Protein AF-A0A4R5P6F9-F1 (afdb_monomer_lite)

Structure (mmCIF, N/CA/C/O backbone):
data_AF-A0A4R5P6F9-F1
#
_entry.id   AF-A0A4R5P6F9-F1
#
loop_
_atom_site.group_PDB
_atom_site.id
_atom_site.type_symbol
_atom_site.label_atom_id
_atom_site.label_alt_id
_atom_site.label_comp_id
_atom_site.label_asym_id
_atom_site.label_entity_id
_atom_site.label_seq_id
_atom_site.pdbx_PDB_ins_code
_atom_site.Cartn_x
_atom_site.Cartn_y
_atom_site.Cartn_z
_atom_site.occupancy
_atom_site.B_iso_or_equiv
_atom_site.auth_seq_id
_atom_site.auth_comp_id
_atom_site.auth_asym_id
_atom_site.auth_atom_id
_atom_site.pdbx_PDB_model_num
ATOM 1 N N . MET A 1 1 ? -14.665 -1.261 18.759 1.00 57.62 1 MET A N 1
ATOM 2 C CA . MET A 1 1 ? -15.134 0.144 18.857 1.00 57.62 1 MET A CA 1
ATOM 3 C C . MET A 1 1 ? -14.163 1.025 18.087 1.00 57.62 1 MET A C 1
ATOM 5 O O . MET A 1 1 ? -12.966 0.820 18.231 1.00 57.62 1 MET A O 1
ATOM 9 N N . LEU A 1 2 ? -14.649 1.945 17.248 1.00 75.31 2 LEU A N 1
ATOM 10 C CA . LEU A 1 2 ? -13.806 2.837 16.433 1.00 75.31 2 LEU A CA 1
ATOM 11 C C . LEU A 1 2 ? -13.173 3.926 17.320 1.00 75.31 2 LEU A C 1
ATOM 13 O O . LEU A 1 2 ? -13.603 5.075 17.321 1.00 75.31 2 LEU A O 1
ATOM 17 N N . THR A 1 3 ? -12.207 3.534 18.150 1.00 88.88 3 THR A N 1
ATOM 18 C CA . THR A 1 3 ? -11.500 4.414 19.089 1.00 88.88 3 THR A CA 1
ATOM 19 C C . THR A 1 3 ? -10.327 5.123 18.413 1.00 88.88 3 THR A C 1
ATOM 21 O O . THR A 1 3 ? -9.923 4.784 17.301 1.00 88.88 3 THR A O 1
ATOM 24 N N . LYS A 1 4 ? -9.725 6.095 19.110 1.00 86.94 4 LYS A N 1
ATOM 25 C CA . LYS A 1 4 ? -8.480 6.736 18.661 1.00 86.94 4 LYS A CA 1
ATOM 26 C C . LYS A 1 4 ? -7.359 5.711 18.438 1.00 86.94 4 LYS A C 1
ATOM 28 O O . LYS A 1 4 ? -6.667 5.792 17.432 1.00 86.94 4 LYS A O 1
ATOM 33 N N . GLN A 1 5 ? -7.233 4.734 19.339 1.00 88.56 5 GLN A N 1
ATOM 34 C CA . GLN A 1 5 ? -6.242 3.660 19.231 1.00 88.56 5 GLN A CA 1
ATOM 35 C C . GLN A 1 5 ? -6.473 2.805 17.981 1.00 88.56 5 GLN A C 1
ATOM 37 O O . GLN A 1 5 ? -5.542 2.583 17.219 1.00 88.56 5 GLN A O 1
ATOM 42 N N . PHE A 1 6 ? -7.728 2.427 17.706 1.00 88.25 6 PHE A N 1
ATOM 43 C CA . PHE A 1 6 ? -8.078 1.678 16.497 1.00 88.25 6 PHE A CA 1
ATOM 44 C C . PHE A 1 6 ? -7.606 2.387 15.221 1.00 88.25 6 PHE A C 1
ATOM 46 O O . PHE A 1 6 ? -7.045 1.752 14.334 1.00 88.25 6 PHE A O 1
ATOM 53 N N . TRP A 1 7 ? -7.824 3.701 15.123 1.00 89.19 7 TRP A N 1
ATOM 54 C CA . TRP A 1 7 ? -7.401 4.462 13.949 1.00 89.19 7 TRP A CA 1
ATOM 55 C C . TRP A 1 7 ? -5.880 4.575 13.831 1.00 89.19 7 TRP A C 1
ATOM 57 O O . TRP A 1 7 ? -5.369 4.507 12.717 1.00 89.19 7 TRP A O 1
ATOM 67 N N . ILE A 1 8 ? -5.159 4.700 14.949 1.00 91.50 8 ILE A N 1
ATOM 68 C CA . ILE A 1 8 ? -3.688 4.682 14.958 1.00 91.50 8 ILE A CA 1
ATOM 69 C C . ILE A 1 8 ? -3.179 3.339 14.418 1.00 91.50 8 ILE A C 1
ATOM 71 O O . ILE A 1 8 ? -2.400 3.322 13.465 1.00 91.50 8 ILE A O 1
ATOM 75 N N . ASP A 1 9 ? -3.695 2.228 14.944 1.00 91.38 9 ASP A N 1
ATOM 76 C CA . ASP A 1 9 ? -3.288 0.880 14.534 1.00 91.38 9 ASP A CA 1
ATOM 77 C C . ASP A 1 9 ? -3.663 0.595 13.063 1.00 91.38 9 ASP A C 1
ATOM 79 O O . ASP A 1 9 ? -2.895 -0.009 12.308 1.00 91.38 9 ASP A O 1
ATOM 83 N N . ALA A 1 10 ? -4.837 1.061 12.619 1.00 91.62 10 ALA A N 1
ATOM 84 C CA . ALA A 1 10 ? -5.292 0.922 11.236 1.00 91.62 10 ALA A CA 1
ATOM 85 C C . ALA A 1 10 ? -4.405 1.705 10.255 1.00 91.62 10 ALA A C 1
ATOM 87 O O . ALA A 1 10 ? -4.088 1.199 9.175 1.00 91.62 10 ALA A O 1
ATOM 88 N N . ILE A 1 11 ? -3.976 2.916 10.629 1.00 93.38 11 ILE A N 1
ATOM 89 C CA . ILE A 1 11 ? -3.052 3.727 9.827 1.00 93.38 11 ILE A CA 1
ATOM 90 C C . ILE A 1 11 ? -1.676 3.065 9.771 1.00 93.38 11 ILE A C 1
ATOM 92 O O . ILE A 1 11 ? -1.118 2.947 8.681 1.00 93.38 11 ILE A O 1
ATOM 96 N N . GLU A 1 12 ? -1.146 2.575 10.894 1.00 96.19 12 GLU A N 1
ATOM 97 C CA . GLU A 1 12 ? 0.135 1.861 10.904 1.00 96.19 12 GLU A CA 1
ATOM 98 C C . GLU A 1 12 ? 0.096 0.645 9.965 1.00 96.19 12 GLU A C 1
ATOM 100 O O . GLU A 1 12 ? 0.988 0.458 9.130 1.00 96.19 12 GLU A O 1
ATOM 105 N N . ARG A 1 13 ? -0.979 -0.151 10.032 1.00 93.31 13 ARG A N 1
ATOM 106 C CA . ARG A 1 13 ? -1.198 -1.273 9.110 1.00 93.31 13 ARG A CA 1
ATOM 107 C C . ARG A 1 13 ? -1.288 -0.825 7.658 1.00 93.31 13 ARG A C 1
ATOM 109 O O . ARG A 1 13 ? -0.698 -1.476 6.800 1.00 93.31 13 ARG A O 1
ATOM 116 N N . ALA A 1 14 ? -2.010 0.256 7.368 1.00 95.50 14 ALA A N 1
ATOM 117 C CA . ALA A 1 14 ? -2.116 0.791 6.013 1.00 95.50 14 ALA A CA 1
ATOM 118 C C . ALA A 1 14 ? -0.747 1.212 5.465 1.00 95.50 14 ALA A C 1
ATOM 120 O O . ALA A 1 14 ? -0.397 0.808 4.362 1.00 95.50 14 ALA A O 1
ATOM 121 N N . VAL A 1 15 ? 0.067 1.921 6.251 1.00 97.00 15 VAL A N 1
ATOM 122 C CA . VAL A 1 15 ? 1.435 2.308 5.864 1.00 97.00 15 VAL A CA 1
ATOM 123 C C . VAL A 1 15 ? 2.309 1.078 5.612 1.00 97.00 15 VAL A C 1
ATOM 125 O O . VAL A 1 15 ? 3.015 1.016 4.604 1.00 97.00 15 VAL A O 1
ATOM 128 N N . ARG A 1 16 ? 2.232 0.067 6.485 1.00 97.12 16 ARG A N 1
ATOM 129 C CA . ARG A 1 16 ? 2.981 -1.189 6.333 1.00 97.12 16 ARG A CA 1
ATOM 130 C C . ARG A 1 16 ? 2.582 -1.945 5.062 1.00 97.12 16 ARG A C 1
ATOM 132 O O . ARG A 1 16 ? 3.456 -2.423 4.342 1.00 97.12 16 ARG A O 1
ATOM 139 N N . ALA A 1 17 ? 1.284 -2.019 4.766 1.00 97.19 17 ALA A N 1
ATOM 140 C CA . ALA A 1 17 ? 0.766 -2.633 3.545 1.00 97.19 17 ALA A CA 1
ATOM 141 C C . ALA A 1 17 ? 1.226 -1.875 2.293 1.00 97.19 17 ALA A C 1
ATOM 143 O O . ALA A 1 17 ? 1.681 -2.495 1.333 1.00 97.19 17 ALA A O 1
ATOM 144 N N . THR A 1 18 ? 1.187 -0.541 2.326 1.00 95.69 18 THR A N 1
ATOM 145 C CA . THR A 1 18 ? 1.701 0.309 1.249 1.00 95.69 18 THR A CA 1
ATOM 146 C C . THR A 1 18 ? 3.174 0.027 0.977 1.00 95.69 18 THR A C 1
ATOM 148 O O . THR A 1 18 ? 3.530 -0.277 -0.159 1.00 95.69 18 THR A O 1
ATOM 151 N N . ALA A 1 19 ? 4.025 0.054 2.006 1.00 96.81 19 ALA A N 1
ATOM 152 C CA . ALA A 1 19 ? 5.459 -0.192 1.856 1.00 96.81 19 ALA A CA 1
ATOM 153 C C . ALA A 1 19 ? 5.751 -1.582 1.266 1.00 96.81 19 ALA A C 1
ATOM 155 O O . ALA A 1 19 ? 6.538 -1.702 0.327 1.00 96.81 19 ALA A O 1
ATOM 156 N N . ALA A 1 20 ? 5.068 -2.620 1.761 1.00 96.12 20 ALA A N 1
ATOM 157 C CA . ALA A 1 20 ? 5.197 -3.973 1.226 1.00 96.12 20 ALA A CA 1
ATOM 158 C C . ALA A 1 20 ? 4.749 -4.056 -0.244 1.00 96.12 20 ALA A C 1
ATOM 160 O O . ALA A 1 20 ? 5.426 -4.677 -1.059 1.00 96.12 20 ALA A O 1
ATOM 161 N N . SER A 1 21 ? 3.643 -3.393 -0.599 1.00 96.62 21 SER A N 1
ATOM 162 C CA . SER A 1 21 ? 3.124 -3.392 -1.970 1.00 96.62 21 SER A CA 1
ATOM 163 C C . SER A 1 21 ? 4.051 -2.678 -2.955 1.00 96.62 21 SER A C 1
ATOM 165 O O . SER A 1 21 ? 4.260 -3.190 -4.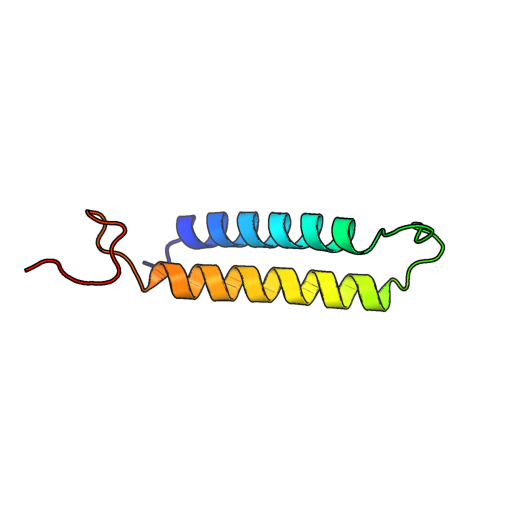048 1.00 96.62 21 SER A O 1
ATOM 167 N N . VAL A 1 22 ? 4.670 -1.558 -2.555 1.00 95.38 22 VAL A N 1
ATOM 168 C CA . VAL A 1 22 ? 5.682 -0.851 -3.357 1.00 95.38 22 VAL A CA 1
ATOM 169 C C . VAL A 1 22 ? 6.894 -1.751 -3.582 1.00 95.38 22 VAL A C 1
ATOM 171 O O . VAL A 1 22 ? 7.347 -1.883 -4.714 1.00 95.38 22 VAL A O 1
ATOM 174 N N . GLY A 1 23 ? 7.370 -2.423 -2.528 1.00 93.75 23 GLY A N 1
ATOM 175 C CA . GLY A 1 23 ? 8.429 -3.429 -2.635 1.00 93.75 23 GLY A CA 1
ATOM 176 C C . GLY A 1 23 ? 8.079 -4.547 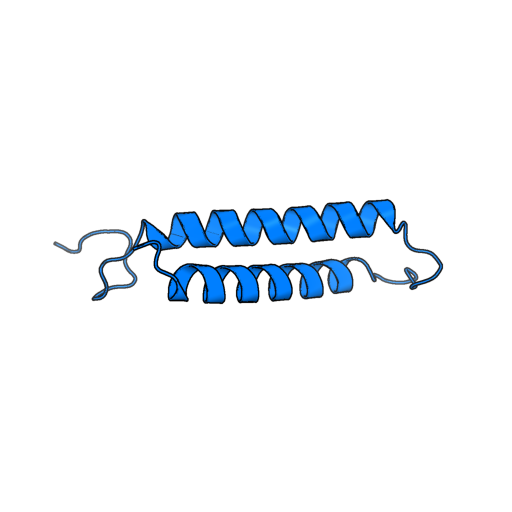-3.622 1.00 93.75 23 GLY A C 1
ATOM 177 O O . GLY A 1 23 ? 8.917 -4.942 -4.424 1.00 93.75 23 GLY A O 1
ATOM 178 N N . GLY A 1 24 ? 6.822 -4.995 -3.622 1.00 93.75 24 GLY A N 1
ATOM 179 C CA . GLY A 1 24 ? 6.320 -6.031 -4.525 1.00 93.75 24 GLY A CA 1
ATOM 180 C C . GLY A 1 24 ? 6.255 -5.638 -6.005 1.00 93.75 24 GLY A C 1
ATOM 181 O O . GLY A 1 24 ? 6.146 -6.527 -6.844 1.00 93.75 24 GLY A O 1
ATOM 182 N N . VAL A 1 25 ? 6.337 -4.346 -6.350 1.00 93.44 25 VAL A N 1
ATOM 183 C CA . VAL A 1 25 ? 6.395 -3.908 -7.759 1.00 93.44 25 VAL A CA 1
ATOM 184 C C . VAL A 1 25 ? 7.786 -4.142 -8.366 1.00 93.44 25 VAL A C 1
ATOM 186 O O . VAL A 1 25 ? 7.915 -4.291 -9.581 1.00 93.44 25 VAL A O 1
ATOM 189 N N . PHE A 1 26 ? 8.832 -4.212 -7.540 1.00 93.75 26 PHE A N 1
ATOM 190 C CA . PHE A 1 26 ? 10.196 -4.460 -7.999 1.00 93.75 26 PHE A CA 1
ATOM 191 C C . PHE A 1 26 ? 10.427 -5.961 -8.209 1.00 93.75 26 PHE A C 1
ATOM 193 O O . PHE A 1 26 ? 10.845 -6.682 -7.305 1.00 93.75 26 PHE A O 1
ATOM 200 N N . VAL A 1 27 ? 10.135 -6.434 -9.421 1.00 89.56 27 VAL A N 1
ATOM 201 C CA . VAL A 1 27 ? 10.356 -7.820 -9.858 1.00 89.56 27 VAL A CA 1
ATOM 202 C C . VAL A 1 27 ? 11.376 -7.884 -10.996 1.00 89.56 27 VAL A C 1
ATOM 204 O O . VAL A 1 27 ? 11.354 -7.036 -11.884 1.00 89.56 27 VAL A O 1
ATOM 207 N N . ALA A 1 28 ? 12.232 -8.912 -10.994 1.00 87.81 28 ALA A N 1
ATOM 208 C CA . ALA A 1 28 ? 13.255 -9.155 -12.021 1.00 87.81 28 ALA A CA 1
ATOM 209 C C . ALA A 1 28 ? 14.071 -7.887 -12.364 1.00 87.81 28 ALA A C 1
ATOM 211 O O . ALA A 1 28 ? 14.828 -7.409 -11.524 1.00 87.81 28 ALA A O 1
ATOM 212 N N . ASP A 1 29 ? 13.886 -7.336 -1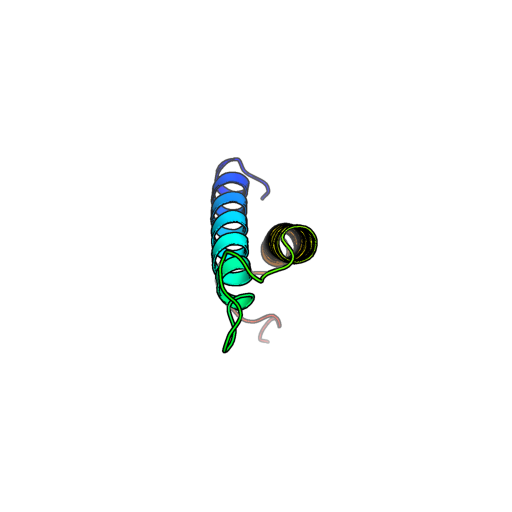3.566 1.00 87.06 29 ASP A N 1
ATOM 213 C CA . ASP A 1 29 ? 14.616 -6.173 -14.090 1.00 87.06 29 ASP A CA 1
ATOM 214 C C . ASP A 1 29 ? 13.912 -4.823 -13.824 1.00 87.06 29 ASP A C 1
ATOM 216 O O . ASP A 1 29 ? 14.325 -3.770 -14.324 1.00 87.06 29 ASP A O 1
ATOM 220 N N . ALA A 1 30 ? 12.824 -4.819 -13.046 1.00 91.75 30 ALA A N 1
ATOM 221 C CA . ALA A 1 30 ? 12.163 -3.591 -12.625 1.00 91.75 30 ALA A CA 1
ATOM 222 C C . ALA A 1 30 ? 13.022 -2.863 -11.583 1.00 91.75 30 ALA A C 1
ATOM 224 O O . ALA A 1 30 ? 13.221 -3.320 -10.458 1.00 91.75 30 ALA A O 1
ATOM 225 N N . THR A 1 31 ? 13.502 -1.686 -11.960 1.00 92.75 31 THR A N 1
ATOM 226 C CA . THR A 1 31 ? 14.299 -0.791 -11.125 1.00 92.75 31 THR A CA 1
ATOM 227 C C . THR A 1 31 ? 13.507 0.473 -10.819 1.00 92.75 31 THR A C 1
ATOM 229 O O . THR A 1 31 ? 12.476 0.760 -11.430 1.00 92.75 31 THR A O 1
ATOM 232 N N . VAL A 1 32 ? 14.040 1.289 -9.914 1.00 92.38 32 VAL A N 1
ATOM 233 C CA . VAL A 1 32 ? 13.501 2.617 -9.583 1.00 92.38 32 VAL A CA 1
ATOM 234 C C . VAL A 1 32 ? 13.359 3.516 -10.825 1.00 92.38 32 VAL A C 1
ATOM 236 O O . VAL A 1 32 ? 12.461 4.351 -10.874 1.00 92.38 32 VAL A O 1
ATOM 239 N N . ALA A 1 33 ? 14.209 3.337 -11.842 1.00 94.00 33 ALA A N 1
ATOM 240 C CA . ALA A 1 33 ? 14.177 4.135 -13.068 1.00 94.00 33 ALA A CA 1
ATOM 241 C C . ALA A 1 33 ? 13.250 3.565 -14.154 1.00 94.00 33 ALA A C 1
ATOM 243 O O . ALA A 1 33 ? 12.772 4.317 -14.999 1.00 94.00 33 ALA A O 1
ATOM 244 N N . THR A 1 34 ? 13.010 2.251 -14.156 1.00 94.38 34 THR A N 1
ATOM 245 C CA . THR A 1 34 ? 12.253 1.572 -15.223 1.00 94.38 34 THR A CA 1
ATOM 246 C C . THR A 1 34 ? 10.784 1.346 -14.872 1.00 94.38 34 THR A C 1
ATOM 248 O O . THR A 1 34 ? 9.977 1.076 -15.760 1.00 94.38 34 THR A O 1
ATOM 251 N N . VAL A 1 35 ? 10.409 1.478 -13.597 1.00 95.44 35 VAL A N 1
ATOM 252 C CA . VAL A 1 35 ? 9.031 1.281 -13.142 1.00 95.44 35 VAL A CA 1
ATOM 253 C C . VAL A 1 35 ? 8.108 2.450 -13.517 1.00 95.44 35 VAL A C 1
ATOM 255 O O . VAL A 1 35 ? 8.480 3.622 -13.454 1.00 95.44 35 VAL A O 1
ATOM 258 N N . SER A 1 36 ? 6.849 2.142 -13.849 1.00 95.06 36 SER A N 1
ATOM 259 C CA . SER A 1 36 ? 5.794 3.156 -13.957 1.00 95.06 36 SER A CA 1
ATOM 260 C C . SER A 1 36 ? 5.391 3.659 -12.571 1.00 95.06 36 SER A C 1
ATOM 262 O O . SER A 1 36 ? 4.679 2.978 -11.832 1.00 95.06 36 SER A O 1
ATOM 264 N N . TRP A 1 37 ? 5.792 4.883 -12.230 1.00 95.19 37 TRP A N 1
ATOM 265 C CA . TRP A 1 37 ? 5.432 5.525 -10.960 1.00 95.19 37 TRP A CA 1
ATOM 266 C C . TRP A 1 37 ? 3.929 5.729 -10.779 1.00 95.19 37 TRP A C 1
ATOM 268 O O . TRP A 1 37 ? 3.426 5.641 -9.661 1.00 95.19 37 TRP A O 1
ATOM 278 N N . GLN A 1 38 ? 3.196 5.936 -11.875 1.00 97.56 38 GLN A N 1
ATOM 279 C CA . GLN A 1 38 ? 1.737 5.970 -11.828 1.00 97.56 38 GLN A CA 1
ATOM 280 C C . GLN A 1 38 ? 1.174 4.602 -11.420 1.00 97.56 38 GLN A C 1
ATOM 282 O O . GLN A 1 38 ? 0.297 4.533 -10.563 1.00 97.56 38 GLN A O 1
ATOM 287 N N . GLY A 1 39 ? 1.711 3.511 -11.977 1.00 96.06 39 GLY A N 1
ATOM 288 C CA . GLY A 1 39 ? 1.338 2.1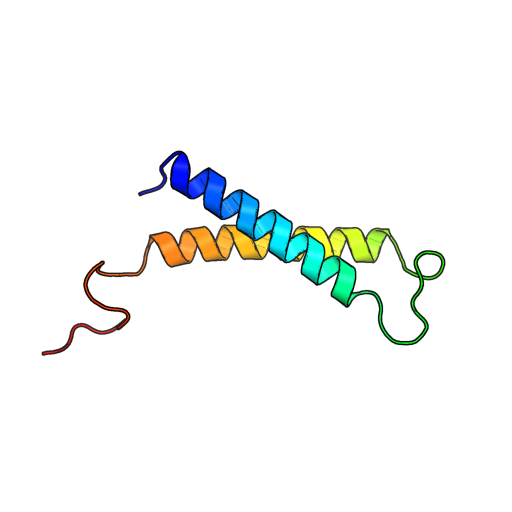51 -11.584 1.00 96.06 39 GLY A CA 1
ATOM 289 C C . GLY A 1 39 ? 1.661 1.863 -10.116 1.00 96.06 39 GLY A C 1
ATOM 290 O O . GLY A 1 39 ? 0.800 1.377 -9.385 1.00 96.06 39 GLY A O 1
ATOM 291 N N . VAL A 1 40 ? 2.859 2.243 -9.658 1.00 96.75 40 VAL A N 1
ATOM 292 C CA . VAL A 1 40 ? 3.276 2.112 -8.249 1.00 96.75 40 VAL A CA 1
ATOM 293 C C . VAL A 1 40 ? 2.312 2.852 -7.324 1.00 96.75 40 VAL A C 1
ATOM 295 O O . VAL A 1 40 ? 1.876 2.283 -6.327 1.00 96.75 40 VAL A O 1
ATOM 298 N N . ALA A 1 41 ? 1.930 4.086 -7.664 1.00 97.25 41 ALA A N 1
ATOM 299 C CA . ALA A 1 41 ? 0.995 4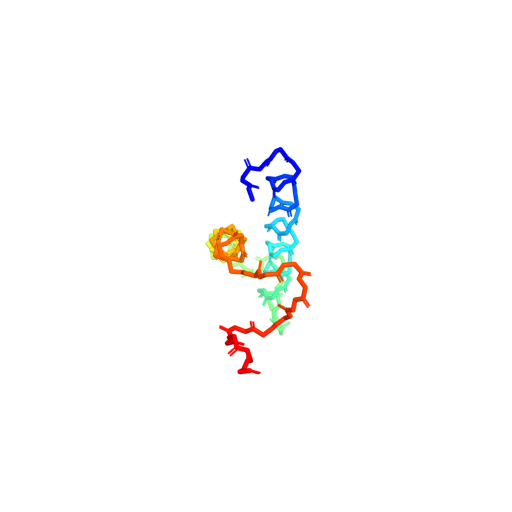.876 -6.868 1.00 97.25 41 ALA A CA 1
ATOM 300 C C . ALA A 1 41 ? -0.398 4.227 -6.783 1.00 97.25 41 ALA A C 1
ATOM 302 O O . ALA A 1 41 ? -1.002 4.211 -5.711 1.00 97.25 41 ALA A O 1
ATOM 303 N N . VAL A 1 42 ? -0.895 3.647 -7.883 1.00 97.75 42 VAL A N 1
ATOM 304 C CA . VAL A 1 42 ? -2.183 2.931 -7.904 1.00 97.75 42 VAL A CA 1
ATOM 305 C C . VAL A 1 42 ? -2.130 1.666 -7.043 1.00 97.75 42 VAL A C 1
ATOM 307 O O . VAL A 1 42 ? -3.043 1.433 -6.248 1.00 97.75 42 VAL A O 1
ATOM 310 N N . VAL A 1 43 ? -1.061 0.870 -7.145 1.00 97.00 43 VAL A N 1
ATOM 311 C CA . VAL A 1 43 ? -0.865 -0.338 -6.321 1.00 97.00 43 VAL A CA 1
ATOM 312 C C . VAL A 1 43 ? -0.780 0.026 -4.837 1.00 97.00 43 VAL A C 1
ATOM 314 O O . VAL A 1 43 ? -1.521 -0.527 -4.023 1.00 97.00 43 VAL A O 1
ATOM 317 N N . ALA A 1 44 ? 0.052 1.012 -4.502 1.00 97.62 44 ALA A N 1
ATOM 318 C CA . ALA A 1 44 ? 0.212 1.547 -3.154 1.00 97.62 44 ALA A CA 1
ATOM 319 C C . ALA A 1 44 ? -1.118 2.040 -2.560 1.00 97.62 44 ALA A C 1
ATOM 321 O O . ALA A 1 44 ? -1.486 1.664 -1.446 1.00 97.62 44 ALA A O 1
ATOM 322 N N . GLY A 1 45 ? -1.868 2.849 -3.316 1.00 97.12 45 GLY A N 1
ATOM 323 C CA . GLY A 1 45 ? -3.170 3.364 -2.894 1.00 97.12 45 GLY A CA 1
ATOM 324 C C . GLY A 1 45 ? -4.201 2.254 -2.693 1.00 97.12 45 GLY A C 1
ATOM 325 O O . GLY A 1 45 ? -4.940 2.270 -1.708 1.00 97.12 45 GLY A O 1
ATOM 326 N N . THR A 1 46 ? -4.207 1.249 -3.572 1.00 97.69 46 THR A N 1
ATOM 327 C CA . THR A 1 46 ? -5.090 0.082 -3.443 1.00 97.69 46 THR A CA 1
ATOM 328 C C . THR A 1 46 ? -4.767 -0.699 -2.172 1.00 97.69 46 THR A C 1
ATOM 330 O O . THR A 1 46 ? -5.668 -0.975 -1.386 1.00 97.69 46 THR A O 1
ATOM 333 N N . ALA A 1 47 ? -3.488 -0.977 -1.902 1.00 97.81 47 ALA A N 1
ATOM 334 C CA . ALA A 1 47 ? -3.063 -1.679 -0.692 1.00 97.81 47 ALA A CA 1
ATOM 335 C C . ALA A 1 47 ? -3.448 -0.925 0.594 1.00 97.81 47 ALA A C 1
ATOM 337 O O . ALA A 1 47 ? -3.958 -1.535 1.539 1.00 97.81 47 ALA A O 1
ATOM 338 N N . ALA A 1 48 ? -3.269 0.401 0.620 1.00 97.75 48 ALA A N 1
ATOM 339 C CA . ALA A 1 48 ? -3.676 1.242 1.744 1.00 97.75 48 ALA A CA 1
ATOM 340 C C . ALA A 1 48 ? -5.192 1.163 1.995 1.00 97.75 48 ALA A C 1
ATOM 342 O O . ALA A 1 48 ? -5.624 0.902 3.121 1.00 97.75 48 ALA A O 1
ATOM 343 N N . LEU A 1 49 ? -5.999 1.340 0.942 1.00 97.25 49 LEU A N 1
ATOM 344 C CA . LEU A 1 49 ? -7.460 1.279 1.020 1.00 97.25 49 LEU A CA 1
ATOM 345 C C . LEU A 1 49 ? -7.936 -0.101 1.476 1.00 97.25 49 LEU A C 1
ATOM 347 O O . LEU A 1 49 ? -8.738 -0.198 2.405 1.00 97.25 49 LEU A O 1
ATOM 351 N N . THR A 1 50 ? -7.400 -1.173 0.891 1.00 97.00 50 THR A N 1
ATOM 352 C CA . THR A 1 50 ? -7.718 -2.545 1.294 1.00 97.00 50 THR A CA 1
ATOM 353 C C . THR A 1 50 ? -7.360 -2.792 2.761 1.00 97.00 50 THR A C 1
ATOM 355 O O . THR A 1 50 ? -8.162 -3.373 3.488 1.00 97.00 50 THR A O 1
ATOM 358 N N . SER A 1 51 ? -6.212 -2.305 3.244 1.00 96.44 51 SER A N 1
ATOM 359 C CA . SER A 1 51 ? -5.817 -2.442 4.653 1.00 96.44 51 SER A CA 1
ATOM 360 C C . SER A 1 51 ? -6.791 -1.748 5.615 1.00 96.44 51 SER A C 1
ATOM 362 O O . SER A 1 51 ? -7.144 -2.311 6.658 1.00 96.44 51 SER A O 1
ATOM 364 N N . ILE A 1 52 ? -7.277 -0.555 5.258 1.00 94.12 52 ILE A N 1
ATOM 365 C CA . ILE A 1 52 ? -8.281 0.166 6.052 1.00 94.12 52 ILE A CA 1
ATOM 366 C C . ILE A 1 52 ? -9.610 -0.598 6.048 1.00 94.12 52 ILE A C 1
ATOM 368 O O . ILE A 1 52 ? -10.176 -0.840 7.114 1.00 94.12 52 ILE A O 1
ATOM 372 N N . LEU A 1 53 ? -10.085 -1.041 4.879 1.00 92.94 53 LEU A N 1
ATOM 373 C CA . LEU A 1 53 ? -11.324 -1.818 4.756 1.00 92.94 53 LEU A CA 1
ATOM 374 C C . LEU A 1 53 ? -11.268 -3.123 5.563 1.00 92.94 53 LEU A C 1
ATOM 376 O O . LEU A 1 53 ? -12.223 -3.458 6.263 1.00 92.94 53 LEU A O 1
ATOM 380 N N . LEU A 1 54 ? -10.132 -3.823 5.541 1.00 91.56 54 LEU A N 1
ATOM 381 C CA . LEU A 1 54 ? -9.919 -5.031 6.342 1.00 91.56 54 LEU A CA 1
ATOM 382 C C . LEU A 1 54 ? -9.867 -4.734 7.842 1.00 91.56 54 LEU A C 1
ATOM 384 O O . LEU A 1 54 ? -10.388 -5.515 8.636 1.00 91.56 54 LEU A O 1
ATOM 388 N N . SER A 1 55 ? -9.282 -3.605 8.246 1.00 88.25 55 SER A N 1
ATOM 389 C CA . SER A 1 55 ? -9.304 -3.162 9.647 1.00 88.25 55 SER A CA 1
ATOM 390 C C . SER A 1 55 ? -10.738 -2.882 10.113 1.00 88.25 55 SER A C 1
ATOM 392 O O . SER A 1 55 ? -11.129 -3.290 11.207 1.00 88.25 55 SER A O 1
ATOM 394 N N . LEU A 1 56 ? -11.561 -2.268 9.256 1.00 87.31 56 LEU A N 1
ATOM 395 C CA . LEU A 1 56 ? -12.983 -2.050 9.524 1.00 87.31 56 LEU A CA 1
ATOM 396 C C . LEU A 1 56 ? -13.756 -3.371 9.616 1.00 87.31 56 LEU A C 1
ATOM 398 O O . LEU A 1 56 ? -14.565 -3.531 10.531 1.00 87.31 56 LEU A O 1
ATOM 402 N N . GLN A 1 57 ? -13.494 -4.328 8.725 1.00 85.38 57 GLN A N 1
ATOM 403 C CA . GLN A 1 57 ? -14.139 -5.640 8.771 1.00 85.38 57 GLN A CA 1
ATOM 404 C C . GLN A 1 57 ? -13.748 -6.433 10.025 1.00 85.38 57 GLN A C 1
ATOM 406 O O . GLN A 1 57 ? -14.629 -6.951 10.709 1.00 85.38 57 GLN A O 1
ATOM 411 N N . GLY A 1 58 ? -12.461 -6.459 10.379 1.00 75.25 58 GLY A N 1
ATOM 412 C CA . GLY A 1 58 ? -11.973 -7.113 11.596 1.00 75.25 58 GLY A CA 1
ATOM 413 C C . GLY A 1 58 ? -12.540 -6.491 12.875 1.00 75.25 58 GLY A C 1
ATOM 414 O O . GLY A 1 58 ? -12.843 -7.203 13.821 1.00 75.25 58 GLY A O 1
ATOM 415 N N . SER A 1 59 ? -12.796 -5.178 12.892 1.00 68.19 59 SER A N 1
ATOM 416 C CA . SER A 1 59 ? -13.415 -4.513 14.050 1.00 68.19 59 SER A CA 1
ATOM 417 C C . SER A 1 59 ? -14.864 -4.942 14.335 1.00 68.19 59 SER A C 1
ATOM 419 O O . SER A 1 59 ? -15.376 -4.669 15.422 1.00 68.19 59 SER A O 1
ATOM 421 N N . ARG A 1 60 ? -15.534 -5.578 13.360 1.00 62.41 60 ARG A N 1
ATOM 422 C CA . ARG A 1 60 ? -16.925 -6.050 13.453 1.00 62.41 60 ARG A CA 1
ATOM 423 C C . ARG A 1 60 ? -17.041 -7.544 13.774 1.00 62.41 60 ARG A C 1
ATOM 425 O O . ARG A 1 60 ? -18.158 -8.023 13.941 1.00 62.41 60 ARG A O 1
ATOM 432 N N . VAL A 1 61 ? -15.927 -8.274 13.847 1.00 55.34 61 VAL A N 1
ATOM 433 C CA . VAL A 1 61 ? -15.906 -9.733 13.999 1.00 55.34 61 VAL A CA 1
ATOM 434 C C . VAL A 1 61 ? -14.910 -10.127 15.089 1.00 55.34 61 VAL A C 1
ATOM 436 O O . VAL A 1 61 ? -13.706 -9.989 14.897 1.00 55.34 61 VAL A O 1
ATOM 439 N N . GLY A 1 62 ? -15.415 -10.654 16.207 1.00 49.50 62 GLY A N 1
ATOM 440 C CA . GLY A 1 62 ? -14.597 -11.310 17.230 1.00 49.50 62 GLY A CA 1
ATOM 441 C C . GLY A 1 62 ? -15.113 -11.086 18.646 1.00 49.50 62 GLY A C 1
ATOM 442 O O . GLY A 1 62 ? -15.043 -9.976 19.170 1.00 49.50 62 GLY A O 1
ATOM 443 N N . ASP A 1 63 ? -15.616 -12.159 19.248 1.00 47.75 63 ASP A N 1
ATOM 444 C CA . ASP A 1 63 ? -15.719 -12.304 20.697 1.00 47.75 63 ASP A CA 1
ATOM 445 C C . ASP A 1 63 ? -14.283 -12.268 21.267 1.00 47.75 63 ASP A C 1
ATOM 447 O O . ASP A 1 63 ? -13.437 -13.020 20.769 1.00 47.75 63 AS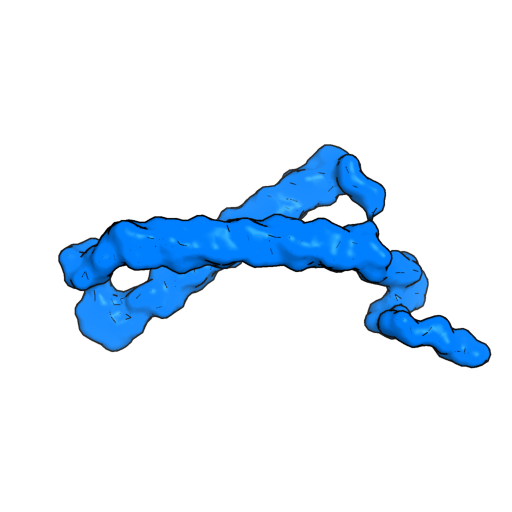P A O 1
ATOM 451 N N . PRO A 1 64 ? -13.943 -11.390 22.231 1.00 56.12 64 PRO A N 1
ATOM 452 C CA . PRO A 1 64 ? -12.585 -11.301 22.777 1.00 56.12 64 PRO A CA 1
ATOM 453 C C . PRO A 1 64 ? -12.064 -12.620 23.379 1.00 56.12 64 PRO A C 1
ATOM 455 O O . PRO A 1 64 ? -10.853 -12.759 23.537 1.00 56.12 64 PRO A O 1
ATOM 458 N N . ASP A 1 65 ? -12.943 -13.590 23.652 1.00 49.69 65 ASP A N 1
ATOM 459 C CA . ASP A 1 65 ? -12.597 -14.897 24.220 1.00 49.69 65 ASP A CA 1
ATOM 460 C C . ASP A 1 65 ? -12.340 -16.016 23.186 1.00 49.69 65 ASP A C 1
ATOM 462 O O . ASP A 1 65 ? -11.948 -17.126 23.562 1.00 49.69 65 ASP A O 1
ATOM 466 N N . SER A 1 66 ? -12.532 -15.796 21.874 1.00 48.31 66 SER A N 1
ATOM 467 C CA . SER A 1 66 ? -12.264 -16.858 20.889 1.00 48.31 66 SER A CA 1
ATOM 468 C C . SER A 1 66 ? -12.049 -16.387 19.449 1.00 48.31 66 SER A C 1
ATOM 470 O O . SER A 1 66 ? -12.830 -15.623 18.892 1.00 48.31 66 SER A O 1
ATOM 472 N N . ALA A 1 67 ? -11.046 -16.969 18.781 1.00 50.31 67 ALA A N 1
ATOM 473 C CA . ALA A 1 67 ? -10.775 -16.784 17.349 1.00 50.31 67 ALA A CA 1
ATOM 474 C C . ALA A 1 67 ? -11.761 -17.527 16.415 1.00 50.31 67 ALA A C 1
ATOM 476 O O . ALA A 1 67 ? -11.560 -17.565 15.200 1.00 50.31 67 ALA A O 1
ATOM 477 N N . ALA A 1 68 ? -12.802 -18.168 16.956 1.00 51.84 68 ALA A N 1
ATOM 478 C CA . ALA A 1 68 ? -13.787 -18.897 16.167 1.00 51.84 68 ALA A CA 1
ATOM 479 C C . ALA A 1 68 ? -14.905 -17.970 15.659 1.00 51.84 68 ALA A C 1
ATOM 481 O O . ALA A 1 68 ? -15.597 -17.321 16.436 1.00 51.84 68 ALA A O 1
ATOM 482 N N . LEU A 1 69 ? -15.142 -17.983 14.343 1.00 56.34 69 LEU A N 1
ATOM 483 C CA . LEU A 1 69 ? -16.281 -17.316 13.688 1.00 56.34 69 LEU A CA 1
ATOM 484 C C . LEU A 1 69 ? -17.647 -17.942 14.025 1.00 56.34 69 LEU A C 1
ATOM 486 O O . LEU A 1 69 ? -18.684 -17.366 13.706 1.00 56.34 69 LEU A O 1
ATOM 490 N N . VAL A 1 70 ? -17.656 -19.134 14.627 1.00 57.66 70 VAL A N 1
ATOM 491 C CA . VAL A 1 70 ? -18.862 -19.904 14.947 1.00 57.66 70 VAL A CA 1
ATOM 492 C C . VAL A 1 70 ? -18.922 -20.119 16.453 1.00 57.66 70 VAL A C 1
ATOM 494 O O . VAL A 1 70 ? -17.958 -20.593 17.057 1.00 57.66 70 VAL A O 1
ATOM 497 N N . LYS A 1 71 ? -20.075 -19.797 17.047 1.00 49.47 71 LYS A N 1
ATOM 498 C CA . LYS A 1 71 ? -20.372 -20.072 18.454 1.00 49.47 71 LYS A CA 1
ATOM 499 C C . LYS A 1 71 ? -20.351 -21.591 18.662 1.00 49.47 71 LYS A C 1
ATOM 501 O O . LYS A 1 71 ? -21.126 -22.300 18.021 1.00 49.47 71 LYS A O 1
ATOM 506 N N . ARG A 1 72 ? -19.433 -22.097 19.492 1.00 57.06 72 ARG A N 1
ATOM 507 C CA . ARG A 1 72 ? -19.408 -23.525 19.849 1.00 57.06 72 ARG A CA 1
ATOM 508 C C . ARG A 1 72 ? -20.639 -23.849 20.719 1.00 57.06 72 ARG A C 1
ATOM 510 O O . ARG A 1 72 ? -21.011 -22.984 21.515 1.00 57.06 72 ARG A O 1
ATOM 517 N N . PRO A 1 73 ? -21.289 -25.010 20.509 1.00 61.66 73 PRO A N 1
ATOM 518 C CA . PRO A 1 73 ? -22.458 -25.434 21.280 1.00 61.66 73 PRO A CA 1
ATOM 519 C C . PRO A 1 73 ? -22.131 -25.666 22.757 1.00 61.66 73 PRO A C 1
ATOM 521 O O . PRO A 1 73 ? -20.961 -26.003 23.056 1.00 61.66 73 PRO A O 1
#

Radius of gyration: 16.76 Å; chains: 1; bounding box: 37×32×39 Å

Foldseek 3Di:
DCDPVLVVVLQVQLVVQLVVQLVVQDDDPDDPVNDDPVVSVVSSVVSSVVSNVVSVVVVVADDPVDPDSDDDD

pLDDT: mean 84.76, std 16.57, range [47.75, 97.81]

InterPro domains:
  IPR020109 Holin, r1t-type [PF16945] (3-71)

Secondary structure (DSSP, 8-state):
---HHHHHHHHHHHHHHHHHHHHHH--TT--TTTS-HHHHHHHHHHHHHHHHHHHHHHTTS--TT-S-SS---

Organism: NCBI:txid948102

Sequence (73 aa):
MLTKQFWIDAIERAVRATAASVGGVFVADATVATVSWQGVAVVAGTAALTSILLSLQGSRVGDPDSAALVKRP